Protein AF-A0A914JKF6-F1 (afdb_monomer_lite)

Foldseek 3Di:
DCDPVNVLVCLVPAQEDEQEEQAPVSLLCLQADPNHHYNYDYPDPFHNVVPDDPVRRVVCVVNSNVHDDPPDDPDPDDDDDDDDCPPPDPDDPPPCPPPCCDPCSVVVNDDDPDDDDDDDDD

Secondary structure (DSSP, 8-state):
---HHHHHHHHTT-SEEEEE--SHHHHHHHHH--SSEEEEE-SSSSTTTTTS-HHHHHHHHHHHHH---TT---------------TT----TTTT--S--GGGGGGGG-------------

Structure (mmCIF, N/CA/C/O backbone):
data_AF-A0A914JKF6-F1
#
_entry.id   AF-A0A914JKF6-F1
#
loop_
_atom_site.group_PDB
_atom_site.id
_atom_site.type_symbol
_atom_site.label_atom_id
_atom_site.label_alt_id
_atom_site.label_comp_id
_atom_site.label_asym_id
_atom_site.label_entity_id
_atom_site.label_seq_id
_atom_site.pdbx_PDB_ins_code
_atom_site.Cartn_x
_atom_site.Cartn_y
_atom_site.Cartn_z
_atom_site.occupancy
_atom_site.B_iso_or_equiv
_atom_site.auth_seq_id
_atom_site.auth_comp_id
_atom_site.auth_asym_id
_atom_site.auth_atom_id
_atom_site.pdbx_PDB_model_num
ATOM 1 N N . MET A 1 1 ? -5.529 22.457 0.720 1.00 45.56 1 MET A N 1
ATOM 2 C CA . MET A 1 1 ? -4.528 21.376 0.639 1.00 45.56 1 MET A CA 1
ATOM 3 C C . MET A 1 1 ? -4.931 20.355 1.676 1.00 45.56 1 MET A C 1
ATOM 5 O O . MET A 1 1 ? -4.761 20.637 2.855 1.00 45.56 1 MET A O 1
ATOM 9 N N . ASP A 1 2 ? -5.563 19.261 1.252 1.00 51.78 2 ASP A N 1
ATOM 10 C CA . ASP A 1 2 ? -5.972 18.191 2.165 1.00 51.78 2 ASP A CA 1
ATOM 11 C C . ASP A 1 2 ? -4.731 17.630 2.864 1.00 51.78 2 ASP A C 1
ATOM 13 O O . ASP A 1 2 ? -3.727 17.294 2.231 1.00 51.78 2 ASP A O 1
ATOM 17 N N . THR A 1 3 ? -4.765 17.642 4.190 1.00 80.56 3 THR A N 1
ATOM 18 C CA . THR A 1 3 ? -3.592 17.421 5.035 1.00 80.56 3 THR A CA 1
ATOM 19 C C . THR A 1 3 ? -3.399 15.935 5.344 1.00 80.56 3 THR A C 1
ATOM 21 O O . THR A 1 3 ? -4.311 15.122 5.201 1.00 80.56 3 THR A O 1
ATOM 24 N N . ILE A 1 4 ? -2.213 15.566 5.847 1.00 76.50 4 ILE A N 1
ATOM 25 C CA . ILE A 1 4 ? -1.949 14.220 6.399 1.00 76.50 4 ILE A CA 1
ATOM 26 C C . ILE A 1 4 ? -3.012 13.837 7.448 1.00 76.50 4 ILE A C 1
ATOM 28 O O . ILE A 1 4 ? -3.417 12.681 7.508 1.00 76.50 4 ILE A O 1
ATOM 32 N N . SER A 1 5 ? -3.520 14.813 8.208 1.00 79.06 5 SER A N 1
ATOM 33 C CA . SER A 1 5 ? -4.584 14.614 9.200 1.00 79.06 5 SER A CA 1
ATOM 34 C C . SER A 1 5 ? -5.892 14.119 8.568 1.00 79.06 5 SER A C 1
ATOM 36 O O . SER A 1 5 ? -6.519 13.186 9.073 1.00 79.06 5 SER A O 1
ATOM 38 N N . ASP A 1 6 ? -6.282 14.675 7.418 1.00 86.56 6 ASP A N 1
ATOM 39 C CA . ASP A 1 6 ? -7.497 14.262 6.708 1.00 86.56 6 ASP A CA 1
ATOM 40 C C . ASP A 1 6 ? -7.364 12.838 6.166 1.00 86.56 6 ASP A C 1
ATOM 42 O O . ASP A 1 6 ? -8.300 12.037 6.258 1.00 86.56 6 ASP A O 1
ATOM 46 N N . PHE A 1 7 ? -6.177 12.496 5.658 1.00 84.50 7 PHE A N 1
ATOM 47 C CA . PHE A 1 7 ? -5.855 11.131 5.256 1.00 84.50 7 PHE A CA 1
ATOM 48 C C . PHE A 1 7 ? -5.934 10.164 6.446 1.00 84.50 7 PHE A C 1
ATOM 50 O O . PHE A 1 7 ? -6.607 9.141 6.345 1.00 84.50 7 PHE A O 1
ATOM 57 N N . GLN A 1 8 ? -5.339 10.509 7.592 1.00 85.31 8 GLN A N 1
ATOM 58 C CA . GLN A 1 8 ? -5.397 9.693 8.811 1.00 85.31 8 GLN A CA 1
ATOM 59 C C . GLN A 1 8 ? -6.829 9.474 9.302 1.00 85.31 8 GLN A C 1
ATOM 61 O O . GLN A 1 8 ? -7.199 8.346 9.621 1.00 85.31 8 GLN A O 1
ATOM 66 N N . LYS A 1 9 ? -7.652 10.527 9.322 1.00 89.31 9 LYS A N 1
ATOM 67 C CA . LYS A 1 9 ? -9.057 10.454 9.748 1.00 89.31 9 LYS A CA 1
ATOM 68 C C . LYS A 1 9 ? -9.900 9.566 8.831 1.00 89.31 9 LYS A C 1
ATOM 70 O O . LYS A 1 9 ? -10.796 8.856 9.290 1.00 89.31 9 LYS A O 1
ATOM 75 N N . ARG A 1 10 ? -9.644 9.610 7.521 1.00 90.00 10 ARG A N 1
ATOM 76 C CA . ARG A 1 10 ? -10.305 8.721 6.553 1.00 90.00 10 ARG A CA 1
ATOM 77 C C . ARG A 1 10 ? -9.830 7.282 6.727 1.00 90.00 10 ARG A C 1
ATOM 79 O O . ARG A 1 10 ? -10.649 6.369 6.734 1.00 90.00 10 ARG A O 1
ATOM 86 N N . LEU A 1 11 ? -8.527 7.097 6.911 1.00 90.56 11 LEU A N 1
ATOM 87 C CA . LEU A 1 11 ? -7.901 5.792 7.073 1.00 90.56 11 LEU A CA 1
ATOM 88 C C . LEU A 1 11 ? -8.350 5.081 8.358 1.00 90.56 11 LEU A C 1
ATOM 90 O O . LEU A 1 11 ? -8.593 3.882 8.314 1.00 90.56 11 LEU A O 1
ATOM 94 N N . SER A 1 12 ? -8.533 5.799 9.473 1.00 89.19 12 SER A N 1
ATOM 95 C CA . SER A 1 12 ? -8.935 5.204 10.760 1.00 89.19 12 SER A CA 1
ATOM 96 C C . SER A 1 12 ? -10.292 4.498 10.722 1.00 89.19 12 SER A C 1
ATOM 98 O O . SER A 1 12 ? -10.551 3.635 11.550 1.00 89.19 12 SER A O 1
ATOM 100 N N . ASN A 1 13 ? -11.161 4.869 9.778 1.00 88.31 13 ASN A N 1
ATOM 101 C CA . ASN A 1 13 ? -12.494 4.286 9.613 1.00 88.31 13 ASN A CA 1
ATOM 102 C C . ASN A 1 13 ? -12.599 3.393 8.363 1.00 88.31 13 ASN A C 1
ATOM 104 O O . ASN A 1 13 ? -13.673 2.873 8.059 1.00 88.31 13 ASN A O 1
ATOM 108 N N . ALA A 1 14 ? -11.518 3.243 7.594 1.00 93.25 14 ALA A N 1
ATOM 109 C CA . ALA A 1 14 ? -11.545 2.518 6.334 1.00 93.25 14 ALA A CA 1
ATOM 110 C C . ALA A 1 14 ? -11.420 1.008 6.567 1.00 93.25 14 ALA A C 1
ATOM 112 O O . ALA A 1 14 ? -10.453 0.535 7.152 1.00 93.25 14 ALA A O 1
ATOM 113 N N . ARG A 1 15 ? -12.366 0.232 6.025 1.00 95.31 15 ARG A N 1
ATOM 114 C CA . ARG A 1 15 ? -12.259 -1.238 5.974 1.00 95.31 15 ARG A CA 1
ATOM 115 C C . ARG A 1 15 ? -11.368 -1.716 4.826 1.00 95.31 15 ARG A C 1
ATOM 117 O O . ARG A 1 15 ? -10.749 -2.773 4.909 1.00 95.31 15 ARG A O 1
ATOM 124 N N . ARG A 1 16 ? -11.335 -0.946 3.738 1.00 95.81 16 ARG A N 1
ATOM 125 C CA . ARG A 1 16 ? -10.625 -1.274 2.505 1.00 95.81 16 ARG A CA 1
ATOM 126 C C . ARG A 1 16 ? -10.071 -0.014 1.868 1.00 95.81 16 ARG A C 1
ATOM 128 O O . ARG A 1 16 ? -10.746 1.014 1.849 1.00 95.81 16 ARG A O 1
ATOM 135 N N . ILE A 1 17 ? -8.884 -0.133 1.294 1.00 95.06 17 ILE A N 1
ATOM 136 C CA . ILE A 1 17 ? -8.247 0.915 0.506 1.00 95.06 17 ILE A CA 1
ATOM 137 C C . ILE A 1 17 ? -7.807 0.370 -0.846 1.00 95.06 17 ILE A C 1
ATOM 139 O O . ILE A 1 17 ? -7.445 -0.799 -0.981 1.00 95.06 17 ILE A O 1
ATOM 143 N N . VAL A 1 18 ? -7.818 1.247 -1.844 1.00 96.50 18 VAL A N 1
ATOM 144 C CA . VAL A 1 18 ? -7.176 0.989 -3.130 1.00 96.50 18 VAL A CA 1
ATOM 145 C C . VAL A 1 18 ? -5.871 1.767 -3.149 1.00 96.50 18 VAL A C 1
ATOM 147 O O . VAL A 1 18 ? -5.874 2.996 -3.094 1.00 96.50 18 VAL A O 1
ATOM 150 N N . LEU A 1 19 ? -4.757 1.047 -3.206 1.00 95.00 19 LEU A N 1
ATOM 151 C CA . LEU A 1 19 ? -3.429 1.622 -3.343 1.00 95.00 19 LEU A CA 1
ATOM 152 C C . LEU A 1 19 ? -3.041 1.598 -4.821 1.00 95.00 19 LEU A C 1
ATOM 154 O O . LEU A 1 19 ? -3.095 0.549 -5.458 1.00 95.00 19 LEU A O 1
ATOM 158 N N . ILE A 1 20 ? -2.658 2.744 -5.379 1.00 95.75 20 ILE A N 1
ATOM 159 C CA . ILE A 1 20 ? -2.294 2.874 -6.795 1.00 95.75 20 ILE A CA 1
ATOM 160 C C . ILE A 1 20 ? -0.835 3.314 -6.891 1.00 95.75 20 ILE A C 1
ATOM 162 O O . ILE A 1 20 ? -0.441 4.314 -6.295 1.00 95.75 20 ILE A O 1
ATOM 166 N N . GLY A 1 21 ? -0.045 2.590 -7.685 1.00 94.06 21 GLY A N 1
ATOM 167 C CA . GLY A 1 21 ? 1.352 2.928 -7.967 1.00 94.06 21 GLY A CA 1
ATOM 168 C C . GLY A 1 21 ? 2.360 2.008 -7.279 1.00 94.06 21 GLY A C 1
ATOM 169 O O . GLY A 1 21 ? 2.015 1.226 -6.405 1.00 94.06 21 GLY A O 1
ATOM 170 N N . ASN A 1 22 ? 3.622 2.081 -7.709 1.00 94.06 22 ASN A N 1
ATOM 171 C CA . ASN A 1 22 ? 4.693 1.150 -7.310 1.00 94.06 22 ASN A CA 1
ATOM 172 C C . ASN A 1 22 ? 5.956 1.859 -6.786 1.00 94.06 22 ASN A C 1
ATOM 174 O O . ASN A 1 22 ? 7.041 1.282 -6.769 1.00 94.06 22 ASN A O 1
ATOM 178 N N . GLY A 1 23 ? 5.838 3.142 -6.438 1.00 90.62 23 GLY A N 1
ATOM 179 C CA . GLY A 1 23 ? 6.951 3.932 -5.906 1.00 90.62 23 GLY A CA 1
ATOM 180 C C . GLY A 1 23 ? 7.243 3.605 -4.440 1.00 90.62 23 GLY A C 1
ATOM 181 O O . GLY A 1 23 ? 6.479 2.881 -3.801 1.00 90.62 23 GLY A O 1
ATOM 182 N N . GLY A 1 24 ? 8.320 4.169 -3.885 1.00 88.25 24 GLY A N 1
ATOM 183 C CA . GLY A 1 24 ? 8.720 3.927 -2.489 1.00 88.25 24 GLY A CA 1
ATOM 184 C C . GLY A 1 24 ? 7.580 4.132 -1.483 1.00 88.25 24 GLY A C 1
AT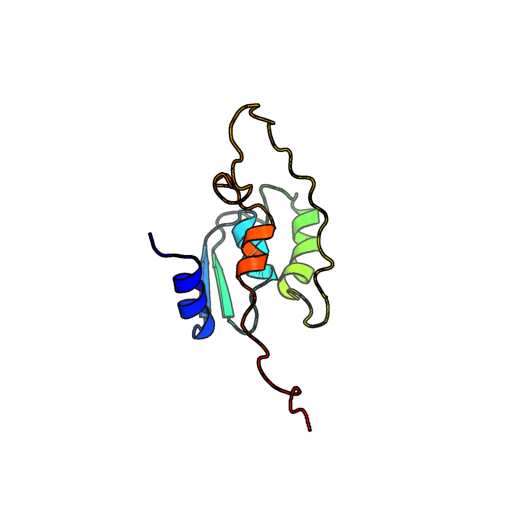OM 185 O O . GLY A 1 24 ? 7.299 3.241 -0.692 1.00 88.25 24 GLY A O 1
ATOM 186 N N . ILE A 1 25 ? 6.822 5.227 -1.618 1.00 87.62 25 ILE A N 1
ATOM 187 C CA . ILE A 1 25 ? 5.683 5.544 -0.736 1.00 87.62 25 ILE A CA 1
ATOM 188 C C . ILE A 1 25 ? 4.604 4.450 -0.769 1.00 87.62 25 ILE A C 1
ATOM 190 O O . ILE A 1 25 ? 4.063 4.095 0.272 1.00 87.62 25 ILE A O 1
ATOM 194 N N . ALA A 1 26 ? 4.290 3.892 -1.944 1.00 91.62 26 ALA A N 1
ATOM 195 C CA . ALA A 1 26 ? 3.285 2.835 -2.055 1.00 91.62 26 ALA A CA 1
ATOM 196 C C . ALA A 1 26 ? 3.762 1.539 -1.386 1.00 91.62 26 ALA A C 1
ATOM 198 O O . ALA A 1 26 ? 3.018 0.934 -0.622 1.00 91.62 26 ALA A O 1
ATOM 199 N N . ASN A 1 27 ? 5.019 1.151 -1.620 1.00 91.56 27 ASN A N 1
ATOM 200 C CA . ASN A 1 27 ? 5.602 -0.031 -0.983 1.00 91.56 27 ASN A CA 1
ATOM 201 C C . ASN A 1 27 ? 5.636 0.122 0.548 1.00 91.56 27 ASN A C 1
ATOM 203 O O . ASN A 1 27 ? 5.278 -0.806 1.268 1.00 91.56 27 ASN A O 1
ATOM 207 N N . GLU A 1 28 ? 6.004 1.303 1.048 1.00 89.31 28 GLU A N 1
ATOM 208 C CA . GLU A 1 28 ? 5.989 1.594 2.482 1.00 89.31 28 GLU A CA 1
ATOM 209 C C . GLU A 1 28 ? 4.564 1.585 3.056 1.00 89.31 28 GLU A C 1
ATOM 211 O O . GLU A 1 28 ? 4.337 0.948 4.078 1.00 89.31 28 GLU A O 1
ATOM 216 N N . LEU A 1 29 ? 3.575 2.205 2.397 1.00 91.25 29 LEU A N 1
ATOM 217 C CA . LEU A 1 29 ? 2.171 2.134 2.831 1.00 91.25 29 LEU A CA 1
ATOM 218 C C . LEU A 1 29 ? 1.668 0.688 2.894 1.00 91.25 29 LEU A C 1
ATOM 220 O O . LEU A 1 29 ? 1.042 0.306 3.877 1.00 91.25 29 LEU A O 1
ATOM 224 N N . ALA A 1 30 ? 1.956 -0.122 1.876 1.00 91.81 30 ALA A N 1
ATOM 225 C CA . ALA A 1 30 ? 1.552 -1.524 1.849 1.00 91.81 30 ALA A CA 1
ATOM 226 C C . ALA A 1 30 ? 2.163 -2.336 3.006 1.00 91.81 30 ALA A C 1
ATOM 228 O O . ALA A 1 30 ? 1.503 -3.221 3.539 1.00 91.81 30 ALA A O 1
ATOM 229 N N . TYR A 1 31 ? 3.395 -2.014 3.413 1.00 90.75 31 TYR A N 1
ATOM 230 C CA . TYR A 1 31 ? 4.066 -2.653 4.547 1.00 90.75 31 TYR A CA 1
ATOM 231 C C . TYR A 1 31 ? 3.547 -2.173 5.916 1.00 90.75 31 TYR A C 1
ATOM 233 O O . TYR A 1 31 ? 3.539 -2.923 6.895 1.00 90.75 31 TYR A O 1
ATOM 241 N N . GLU A 1 32 ? 3.150 -0.907 6.014 1.00 87.50 32 GLU A N 1
ATOM 242 C CA . GLU A 1 32 ? 2.852 -0.247 7.289 1.00 87.50 32 GLU A CA 1
ATOM 243 C C . GLU A 1 32 ? 1.385 -0.317 7.694 1.00 87.50 32 GLU A C 1
ATOM 245 O O . GLU A 1 32 ? 1.066 -0.353 8.884 1.00 87.50 32 GLU A O 1
ATOM 250 N N . LEU A 1 33 ? 0.483 -0.314 6.716 1.00 88.62 33 LEU A N 1
ATOM 251 C CA . LEU A 1 33 ? -0.945 -0.309 6.975 1.00 88.62 33 LEU A CA 1
ATOM 252 C C . LEU A 1 33 ? -1.411 -1.668 7.496 1.00 88.62 33 LEU A C 1
ATOM 254 O O . LEU A 1 33 ? -1.116 -2.718 6.933 1.00 88.62 33 LEU A O 1
ATOM 258 N N . LYS A 1 34 ? -2.180 -1.627 8.585 1.00 84.19 34 LYS A N 1
ATOM 259 C CA . LYS A 1 34 ? -2.744 -2.798 9.260 1.00 84.19 34 LYS A CA 1
ATOM 260 C C . LYS A 1 34 ? -4.239 -2.643 9.427 1.00 84.19 34 LYS A C 1
ATOM 262 O O . LYS A 1 34 ? -4.756 -1.530 9.385 1.00 84.19 34 LYS A O 1
ATOM 267 N N . ASN A 1 35 ? -4.913 -3.763 9.685 1.00 86.56 35 ASN A N 1
ATOM 268 C CA . ASN A 1 35 ? -6.346 -3.806 9.989 1.00 86.56 35 ASN A CA 1
ATOM 269 C C . ASN A 1 35 ? -7.222 -3.179 8.887 1.00 86.56 35 ASN A C 1
ATOM 271 O O . ASN A 1 35 ? -8.345 -2.755 9.142 1.00 86.56 35 ASN A O 1
ATOM 275 N N . VAL A 1 36 ? -6.705 -3.139 7.657 1.00 90.62 36 VAL A N 1
ATOM 276 C CA . VAL A 1 36 ? -7.381 -2.619 6.474 1.00 90.62 36 VAL A CA 1
ATOM 277 C C . VAL A 1 36 ? -7.032 -3.506 5.286 1.00 90.62 36 VAL A C 1
ATOM 279 O O . VAL A 1 36 ? -5.882 -3.900 5.102 1.00 90.62 36 VAL A O 1
ATOM 282 N N . GLU A 1 37 ? -8.030 -3.853 4.481 1.00 93.38 37 GLU A N 1
ATOM 283 C CA . GLU A 1 37 ? -7.816 -4.627 3.261 1.00 93.38 37 GLU A CA 1
ATOM 284 C C . GLU A 1 37 ? -7.192 -3.731 2.184 1.00 93.38 37 GLU A C 1
ATOM 286 O O . GLU A 1 37 ? -7.768 -2.705 1.813 1.00 93.38 37 GLU A O 1
ATOM 291 N N . ILE A 1 38 ? -6.027 -4.118 1.666 1.00 93.62 38 ILE A N 1
ATOM 292 C CA . ILE A 1 38 ? -5.317 -3.356 0.636 1.00 93.62 38 ILE A CA 1
ATOM 293 C C . ILE A 1 38 ? -5.519 -4.028 -0.720 1.00 93.62 38 ILE A C 1
ATOM 295 O O . ILE A 1 38 ? -5.01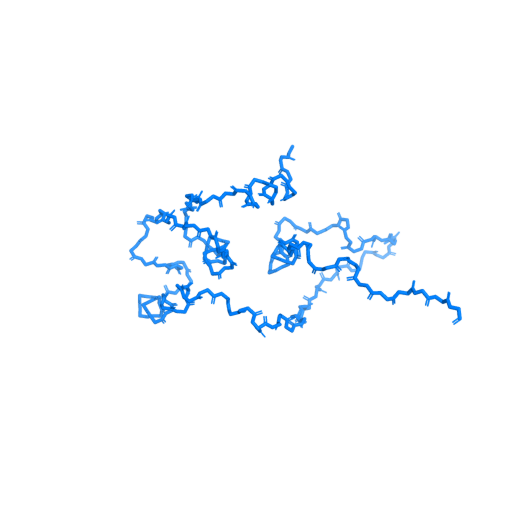3 -5.121 -0.963 1.00 93.62 38 ILE A O 1
ATOM 299 N N . ILE A 1 39 ? -6.216 -3.346 -1.629 1.00 95.19 39 ILE A N 1
ATOM 300 C CA . ILE A 1 39 ? -6.248 -3.704 -3.049 1.00 95.19 39 ILE A CA 1
ATOM 301 C C . ILE A 1 39 ? -5.172 -2.884 -3.751 1.00 95.19 39 ILE A C 1
ATOM 303 O O . ILE A 1 39 ? -5.321 -1.674 -3.921 1.00 95.19 39 ILE A O 1
ATOM 307 N N . TRP A 1 40 ? -4.078 -3.530 -4.148 1.00 94.56 40 TRP A N 1
ATOM 308 C CA . TRP A 1 40 ? -2.936 -2.835 -4.734 1.00 94.56 40 TRP A CA 1
ATOM 309 C C . TRP A 1 40 ? -2.899 -2.969 -6.258 1.00 94.56 40 TRP A C 1
ATOM 311 O O . TRP A 1 40 ? -2.670 -4.048 -6.801 1.00 94.56 40 TRP A O 1
ATOM 321 N N . ALA A 1 41 ? -3.104 -1.853 -6.956 1.00 95.75 41 ALA A N 1
ATOM 322 C CA . ALA A 1 41 ? -3.024 -1.762 -8.406 1.00 95.75 41 ALA A CA 1
ATOM 323 C C . ALA A 1 41 ? -1.622 -1.307 -8.856 1.00 95.75 41 ALA A C 1
ATOM 325 O O . ALA A 1 41 ? -1.215 -0.159 -8.639 1.00 95.75 41 ALA A O 1
ATOM 326 N N . ILE A 1 42 ? -0.895 -2.208 -9.525 1.00 93.81 42 ILE A N 1
ATOM 327 C CA . ILE A 1 42 ? 0.467 -1.986 -10.026 1.00 93.81 42 ILE A CA 1
ATOM 328 C C . ILE A 1 42 ? 0.511 -2.248 -11.538 1.00 93.81 42 ILE A C 1
ATOM 330 O O . ILE A 1 42 ? 0.093 -3.301 -12.003 1.00 93.81 42 ILE A O 1
ATOM 334 N N . ARG A 1 43 ? 1.063 -1.300 -12.311 1.00 94.12 43 ARG A N 1
ATOM 335 C CA . ARG A 1 43 ? 1.307 -1.465 -13.762 1.00 94.12 43 ARG A CA 1
ATOM 336 C C . ARG A 1 43 ? 2.534 -2.336 -14.077 1.00 94.12 43 ARG A C 1
ATOM 338 O O . ARG A 1 43 ? 2.616 -2.926 -15.148 1.00 94.12 43 ARG A O 1
ATOM 345 N N . HIS A 1 44 ? 3.523 -2.338 -13.188 1.00 93.06 44 HIS A N 1
ATOM 346 C CA . HIS A 1 44 ? 4.799 -3.034 -13.375 1.00 93.06 44 HIS A CA 1
ATOM 347 C C . HIS A 1 44 ? 4.666 -4.543 -13.123 1.00 93.06 44 HIS A C 1
ATOM 349 O O . HIS A 1 44 ? 3.741 -4.985 -12.453 1.00 93.06 44 HIS A O 1
ATOM 355 N N . GLN A 1 45 ? 5.625 -5.327 -13.623 1.00 90.81 45 GLN A N 1
ATOM 356 C CA . GLN A 1 45 ? 5.635 -6.786 -13.441 1.00 90.81 45 GLN A CA 1
ATOM 357 C C . GLN A 1 45 ? 5.964 -7.224 -12.006 1.00 90.81 45 GLN A C 1
ATOM 359 O O . GLN A 1 45 ? 5.590 -8.321 -11.602 1.00 90.81 45 GLN A O 1
ATOM 364 N N . THR A 1 46 ? 6.681 -6.394 -11.246 1.00 92.62 46 THR A N 1
ATOM 365 C CA . THR A 1 46 ? 7.114 -6.688 -9.874 1.00 92.62 46 THR A CA 1
ATOM 366 C C . THR A 1 46 ? 6.869 -5.499 -8.952 1.00 92.62 46 THR A C 1
ATOM 368 O O . THR A 1 46 ? 6.775 -4.351 -9.400 1.00 92.62 46 THR A O 1
ATOM 371 N N . ILE A 1 47 ? 6.782 -5.764 -7.647 1.00 92.38 47 ILE A N 1
ATOM 372 C CA . ILE A 1 47 ? 6.800 -4.711 -6.625 1.00 92.38 47 ILE A CA 1
ATOM 373 C C . ILE A 1 47 ? 8.160 -4.007 -6.610 1.00 92.38 47 ILE A C 1
ATOM 375 O O . ILE A 1 47 ? 9.173 -4.613 -6.963 1.00 92.38 47 ILE A O 1
ATOM 379 N N . ALA A 1 48 ? 8.177 -2.733 -6.218 1.00 90.31 48 ALA A N 1
ATOM 380 C CA . ALA A 1 48 ? 9.386 -1.913 -6.120 1.00 90.31 48 ALA A CA 1
ATOM 381 C C . ALA A 1 48 ? 10.300 -1.993 -7.365 1.00 90.31 48 ALA A C 1
ATOM 383 O O . ALA A 1 48 ? 11.518 -1.919 -7.242 1.00 90.31 48 ALA A O 1
ATOM 384 N N . ALA A 1 49 ? 9.724 -2.121 -8.567 1.00 91.31 49 ALA A N 1
ATOM 385 C CA . ALA A 1 49 ? 10.465 -2.410 -9.804 1.00 91.31 49 ALA A CA 1
ATOM 386 C C . ALA A 1 49 ? 11.508 -1.342 -10.186 1.00 91.31 49 ALA A C 1
ATOM 388 O O . ALA A 1 49 ? 12.406 -1.607 -10.976 1.00 91.31 49 ALA A O 1
ATOM 389 N N . SER A 1 50 ? 11.389 -0.128 -9.643 1.00 88.94 50 SER A N 1
ATOM 390 C CA . SER A 1 50 ? 12.373 0.946 -9.824 1.00 88.94 50 SER A CA 1
ATOM 391 C C . SER A 1 50 ? 13.605 0.812 -8.920 1.00 88.94 50 SER A C 1
ATOM 393 O O . SER A 1 50 ? 14.571 1.539 -9.119 1.00 88.94 50 SER A O 1
ATOM 395 N N . TYR A 1 51 ? 13.564 -0.073 -7.921 1.00 88.56 51 TYR A N 1
ATOM 396 C CA . TYR A 1 51 ? 14.587 -0.207 -6.877 1.00 88.56 51 TYR 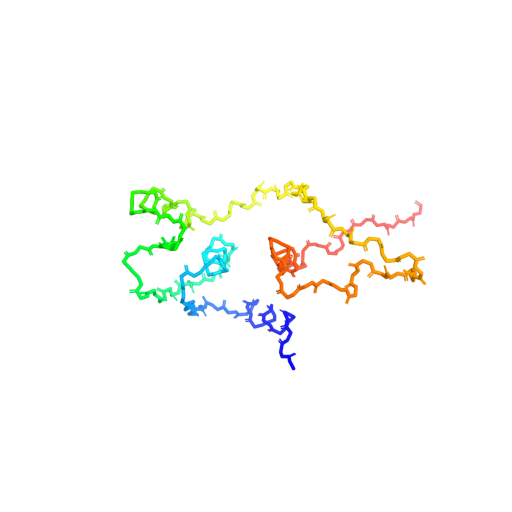A CA 1
ATOM 397 C C . TYR A 1 51 ? 15.115 -1.637 -6.737 1.00 88.56 51 TYR A C 1
ATOM 399 O O . TYR A 1 51 ? 16.247 -1.827 -6.305 1.00 88.56 51 TYR A O 1
ATOM 407 N N . LEU A 1 52 ? 14.294 -2.634 -7.073 1.00 91.56 52 LEU A N 1
ATOM 408 C CA . LEU A 1 52 ? 14.609 -4.050 -6.950 1.00 91.56 52 LEU A CA 1
ATOM 409 C C . LEU A 1 52 ? 14.549 -4.725 -8.315 1.00 91.56 52 LEU A C 1
ATOM 411 O O . LEU A 1 52 ? 13.639 -4.477 -9.110 1.00 91.56 52 LEU A O 1
ATOM 415 N N . ASP A 1 53 ? 15.481 -5.645 -8.548 1.00 94.50 53 ASP A N 1
ATOM 416 C CA . ASP A 1 53 ? 15.338 -6.601 -9.636 1.00 94.50 53 ASP A CA 1
ATOM 417 C C . ASP A 1 53 ? 14.216 -7.617 -9.339 1.00 94.50 53 ASP A C 1
ATOM 419 O O . ASP A 1 53 ? 13.619 -7.661 -8.256 1.00 94.50 53 ASP A O 1
ATOM 423 N N . LYS A 1 54 ? 13.919 -8.471 -10.320 1.00 93.69 54 LYS A N 1
ATOM 424 C CA . LYS A 1 54 ? 12.847 -9.465 -10.209 1.00 93.69 54 LYS A CA 1
ATOM 425 C C . LYS A 1 54 ? 13.065 -10.469 -9.071 1.00 93.69 54 LYS A C 1
ATOM 427 O O . LYS A 1 54 ? 12.094 -10.871 -8.425 1.00 93.69 54 LYS A O 1
ATOM 432 N N . GLN A 1 55 ? 14.304 -10.896 -8.837 1.00 94.25 55 GLN A N 1
ATOM 433 C CA . GLN A 1 55 ? 14.607 -11.902 -7.819 1.00 94.25 55 GLN A CA 1
ATOM 434 C C . GLN A 1 55 ? 14.482 -11.300 -6.421 1.00 94.25 55 GLN A C 1
ATOM 436 O O . GLN A 1 55 ? 13.792 -11.859 -5.568 1.00 94.25 55 GLN A O 1
ATOM 441 N N . ALA A 1 56 ? 15.052 -10.115 -6.216 1.00 94.12 56 ALA A N 1
ATOM 442 C CA . ALA A 1 56 ? 14.940 -9.362 -4.979 1.00 94.12 56 ALA A CA 1
ATOM 443 C C . ALA A 1 56 ? 13.479 -9.017 -4.658 1.00 94.12 56 ALA A C 1
ATOM 445 O O . ALA A 1 56 ? 13.041 -9.209 -3.525 1.00 94.12 56 ALA A O 1
ATOM 446 N N . ALA A 1 57 ? 12.689 -8.593 -5.652 1.00 93.50 57 ALA A N 1
ATOM 447 C CA . ALA A 1 57 ? 11.265 -8.316 -5.464 1.00 93.50 57 ALA A CA 1
ATOM 448 C C . ALA A 1 57 ? 10.477 -9.565 -5.031 1.00 93.50 57 ALA A C 1
ATOM 450 O O . ALA A 1 57 ? 9.630 -9.487 -4.142 1.00 93.50 57 ALA A O 1
ATOM 451 N N . THR A 1 58 ? 10.786 -10.724 -5.619 1.00 93.19 58 THR A N 1
ATOM 452 C CA . THR A 1 58 ? 10.150 -12.003 -5.260 1.00 93.19 58 THR A CA 1
ATOM 453 C C . THR A 1 58 ? 10.488 -12.406 -3.826 1.00 93.19 58 THR A C 1
ATOM 455 O O . THR A 1 58 ? 9.608 -12.827 -3.080 1.00 93.19 58 THR A O 1
ATOM 458 N N . LEU A 1 59 ? 11.746 -12.224 -3.414 1.00 93.56 59 LEU A N 1
ATOM 459 C CA . LEU A 1 59 ? 12.188 -12.488 -2.045 1.00 93.56 59 LEU A CA 1
ATOM 460 C C . LEU A 1 59 ? 11.559 -11.516 -1.032 1.00 93.56 59 LEU A C 1
ATOM 462 O O . LEU A 1 59 ? 11.310 -11.884 0.115 1.00 93.56 59 LEU A O 1
ATOM 466 N N . PHE A 1 60 ? 11.313 -10.272 -1.442 1.00 90.56 60 PHE A N 1
ATOM 467 C CA . PHE A 1 60 ? 10.792 -9.223 -0.571 1.00 90.56 60 PHE A CA 1
ATOM 468 C C . PHE A 1 60 ? 9.274 -9.303 -0.363 1.00 90.56 60 PHE A C 1
ATOM 470 O O . PHE A 1 60 ? 8.786 -8.970 0.718 1.00 90.56 60 PHE A O 1
ATOM 477 N N . LEU A 1 61 ? 8.524 -9.784 -1.359 1.00 90.81 61 LEU A N 1
ATOM 478 C CA . LEU A 1 61 ? 7.060 -9.823 -1.335 1.00 90.81 61 LEU A CA 1
ATOM 479 C C . LEU A 1 61 ? 6.465 -10.497 -0.078 1.00 90.81 61 LEU A C 1
ATOM 481 O O . LEU A 1 61 ? 5.575 -9.891 0.522 1.00 90.81 61 LEU A O 1
ATOM 485 N N . PRO A 1 62 ? 6.955 -11.661 0.401 1.00 91.00 62 PRO A N 1
ATOM 486 C CA . PRO A 1 62 ? 6.440 -12.270 1.628 1.00 91.00 62 PRO A CA 1
ATOM 487 C C . PRO A 1 62 ? 6.622 -11.384 2.864 1.00 91.00 62 PRO A C 1
ATOM 489 O O . PRO A 1 62 ? 5.738 -11.324 3.715 1.00 91.00 62 PRO A O 1
ATOM 492 N N . ARG A 1 63 ? 7.743 -10.655 2.964 1.00 87.88 63 ARG A N 1
ATOM 493 C CA . ARG A 1 63 ? 7.974 -9.717 4.075 1.00 87.88 63 ARG A CA 1
ATOM 494 C C . ARG A 1 63 ? 7.044 -8.518 4.004 1.00 87.88 63 ARG A C 1
ATOM 496 O O . ARG A 1 63 ? 6.580 -8.040 5.031 1.00 87.88 63 ARG A O 1
ATOM 503 N N . LEU A 1 64 ? 6.757 -8.053 2.793 1.00 88.06 64 LEU A N 1
ATOM 504 C CA . LEU A 1 64 ? 5.819 -6.963 2.589 1.00 88.06 64 LEU A CA 1
ATOM 505 C C . LEU A 1 64 ? 4.389 -7.369 2.982 1.00 88.06 64 LEU A C 1
ATOM 507 O O . LEU A 1 64 ? 3.703 -6.599 3.641 1.00 88.06 64 LEU A O 1
ATOM 511 N N . GLN A 1 65 ? 3.979 -8.599 2.661 1.00 86.44 65 GLN A N 1
ATOM 512 C CA . GLN A 1 65 ? 2.676 -9.158 3.046 1.00 86.44 65 GLN A CA 1
ATOM 513 C C . GLN A 1 65 ? 2.536 -9.416 4.551 1.00 86.44 65 GLN A C 1
ATOM 515 O O . GLN A 1 65 ? 1.443 -9.275 5.090 1.00 86.44 65 GLN A O 1
ATOM 520 N N . GLN A 1 66 ? 3.624 -9.786 5.234 1.00 87.06 66 GLN A N 1
ATOM 521 C CA . GLN A 1 66 ? 3.640 -9.884 6.700 1.00 87.06 66 GLN A CA 1
ATOM 522 C C . GLN A 1 66 ? 3.374 -8.526 7.362 1.00 87.06 66 GLN A C 1
ATOM 524 O O . GLN A 1 66 ? 2.857 -8.475 8.480 1.00 87.06 66 GLN A O 1
ATOM 529 N N . GLY A 1 67 ? 3.719 -7.440 6.665 1.00 82.44 67 GLY A N 1
ATOM 530 C CA . GLY A 1 67 ? 3.659 -6.087 7.185 1.00 82.44 67 GLY A CA 1
ATOM 531 C C . GLY A 1 67 ? 4.572 -5.897 8.397 1.00 82.44 67 GLY A C 1
ATOM 532 O O . GLY A 1 67 ? 5.341 -6.776 8.799 1.00 82.44 67 GLY A O 1
ATOM 533 N N . ARG A 1 68 ? 4.499 -4.723 9.021 1.00 79.44 68 ARG A N 1
ATOM 534 C CA . ARG A 1 68 ? 5.215 -4.486 10.281 1.00 79.44 68 ARG A CA 1
ATOM 535 C C . ARG A 1 68 ? 4.686 -5.427 11.375 1.00 79.44 68 ARG A C 1
ATOM 537 O O . ARG A 1 68 ? 3.487 -5.489 11.614 1.00 79.44 68 ARG A O 1
ATOM 544 N N . LEU A 1 69 ? 5.551 -6.056 12.166 1.00 76.56 69 LEU A N 1
ATOM 545 C CA . LEU A 1 69 ? 5.127 -6.756 13.390 1.00 76.56 69 LEU A CA 1
ATOM 546 C C . LEU A 1 69 ? 4.764 -5.739 14.488 1.00 76.56 69 LEU A C 1
ATOM 548 O O . LEU A 1 69 ? 5.415 -4.706 14.617 1.00 76.56 69 LEU A O 1
ATOM 552 N N . SER A 1 70 ? 3.708 -5.987 15.271 1.00 66.69 70 SER A N 1
ATOM 553 C CA . SER A 1 70 ? 3.232 -5.064 16.330 1.00 66.69 70 SER A CA 1
ATOM 554 C C . SER A 1 70 ? 4.289 -4.737 17.388 1.00 66.69 70 SER A C 1
ATOM 556 O O . SER A 1 70 ? 4.246 -3.667 17.979 1.00 66.69 70 SER A O 1
ATOM 558 N N . ASN A 1 71 ? 5.254 -5.635 17.586 1.00 65.12 71 ASN A N 1
ATOM 559 C CA . ASN A 1 71 ? 6.236 -5.555 18.667 1.00 65.12 71 ASN A CA 1
ATOM 560 C C . ASN A 1 71 ? 7.582 -4.978 18.194 1.00 65.12 71 ASN A C 1
ATOM 562 O O . ASN A 1 71 ? 8.519 -4.856 18.980 1.00 65.12 71 ASN A O 1
ATOM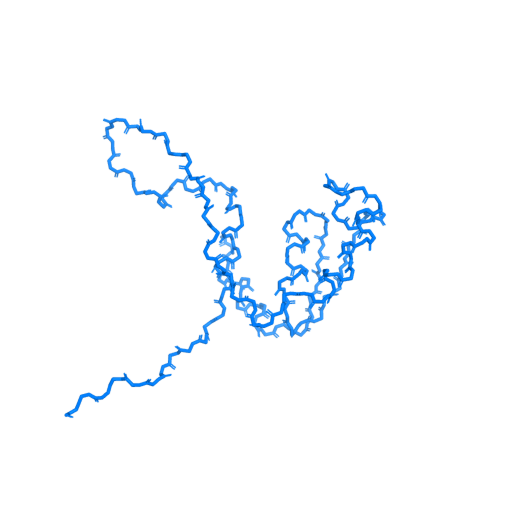 566 N N . THR A 1 72 ? 7.707 -4.637 16.907 1.00 62.25 72 THR A N 1
ATOM 567 C CA . THR A 1 72 ? 8.903 -3.983 16.377 1.00 62.25 72 THR A CA 1
ATOM 568 C C . THR A 1 72 ? 8.804 -2.491 16.661 1.00 62.25 72 THR A C 1
ATOM 570 O O . THR A 1 72 ? 8.244 -1.731 15.870 1.00 62.25 72 THR A O 1
ATOM 573 N N . ILE A 1 73 ? 9.350 -2.073 17.804 1.00 57.41 73 ILE A N 1
ATOM 574 C CA . ILE A 1 73 ? 9.588 -0.658 18.089 1.00 57.41 73 ILE A CA 1
ATOM 575 C C . ILE A 1 73 ? 10.484 -0.133 16.966 1.00 57.41 73 ILE A C 1
ATOM 577 O O . ILE A 1 73 ? 11.551 -0.694 16.707 1.00 57.41 73 ILE A O 1
ATOM 581 N N . LYS A 1 74 ? 10.052 0.925 16.269 1.00 58.47 74 LYS A N 1
ATOM 582 C CA . LYS A 1 74 ? 10.969 1.707 15.441 1.00 58.47 74 LYS A CA 1
ATOM 583 C C . LYS A 1 74 ? 12.010 2.283 16.394 1.00 58.47 74 LYS A C 1
ATOM 585 O O . LYS A 1 74 ? 11.737 3.281 17.050 1.00 58.47 74 LYS A O 1
ATOM 590 N N . SER A 1 75 ? 13.173 1.646 16.502 1.00 52.28 75 SER A N 1
ATOM 591 C CA . SER A 1 75 ? 14.348 2.323 17.040 1.00 52.28 75 SER A CA 1
ATOM 592 C C . SER A 1 75 ? 14.495 3.626 16.263 1.00 52.28 75 SER A C 1
ATOM 594 O O . SER A 1 75 ? 14.404 3.586 15.030 1.00 52.28 75 SER A O 1
ATOM 596 N N . ASP A 1 76 ? 14.662 4.750 16.957 1.00 53.50 76 ASP A N 1
ATOM 597 C CA . ASP A 1 76 ? 14.867 6.045 16.318 1.00 53.50 76 ASP A CA 1
ATOM 598 C C . ASP A 1 76 ? 15.940 5.902 15.239 1.00 53.50 76 ASP A C 1
ATOM 600 O O . ASP A 1 76 ? 17.108 5.618 15.514 1.00 53.50 76 ASP A O 1
ATOM 604 N N . ILE A 1 77 ? 15.519 6.013 13.979 1.00 57.53 77 ILE A N 1
ATOM 605 C CA . ILE A 1 77 ? 16.439 5.945 12.853 1.00 57.53 77 ILE A CA 1
ATOM 606 C C . ILE A 1 77 ? 17.232 7.243 12.923 1.00 57.53 77 ILE A C 1
ATOM 608 O O . ILE A 1 77 ? 16.689 8.321 12.667 1.00 57.53 77 ILE A O 1
ATOM 612 N N . LYS A 1 78 ? 18.508 7.150 13.302 1.00 56.03 78 LYS A N 1
ATOM 613 C CA . LYS A 1 78 ? 19.420 8.288 13.241 1.00 56.03 78 LYS A CA 1
ATOM 614 C C . LYS A 1 78 ? 19.632 8.630 11.767 1.00 56.03 78 LYS A C 1
ATOM 616 O O . LYS A 1 78 ? 20.286 7.887 11.043 1.00 56.03 78 LYS A O 1
ATOM 621 N N . VAL A 1 79 ? 19.022 9.725 11.325 1.00 58.25 79 VAL A N 1
ATOM 622 C CA . VAL A 1 79 ? 19.202 10.283 9.982 1.00 58.25 79 VAL A CA 1
ATOM 623 C C . VAL A 1 79 ? 20.031 11.548 10.118 1.00 58.25 79 VAL A C 1
ATOM 625 O O . VAL A 1 79 ? 19.632 12.475 10.827 1.00 58.25 79 VAL A O 1
ATOM 628 N N . ASP A 1 80 ? 21.162 11.596 9.424 1.00 59.22 80 ASP A N 1
ATOM 629 C CA . ASP A 1 80 ? 21.967 12.808 9.344 1.00 59.22 80 ASP A CA 1
ATOM 630 C C . ASP A 1 80 ? 21.238 13.832 8.462 1.00 59.22 80 ASP A C 1
ATOM 632 O O . ASP A 1 80 ? 20.917 13.575 7.299 1.00 59.22 80 ASP A O 1
ATOM 636 N N . LYS A 1 81 ? 20.920 14.997 9.035 1.00 62.12 81 LYS A N 1
ATOM 637 C CA . LYS A 1 81 ? 20.358 16.134 8.299 1.00 62.12 81 LYS A CA 1
ATOM 638 C C . LYS A 1 81 ? 21.478 17.103 7.964 1.00 62.12 81 LYS A C 1
ATOM 640 O O . LYS A 1 81 ? 22.097 17.664 8.865 1.00 62.12 81 LYS A O 1
ATOM 645 N N . TYR A 1 82 ? 21.688 17.344 6.676 1.00 61.28 82 TYR A N 1
ATOM 646 C CA . TYR A 1 82 ? 22.552 18.425 6.224 1.00 61.28 82 TYR A CA 1
ATOM 647 C C . TYR A 1 82 ? 21.765 19.735 6.269 1.00 61.28 82 TYR A C 1
ATOM 649 O O . TYR A 1 82 ? 20.808 19.919 5.517 1.00 61.28 82 TYR A O 1
ATOM 657 N N . THR A 1 83 ? 22.153 20.631 7.173 1.00 59.62 83 THR A N 1
ATOM 658 C CA . THR A 1 83 ? 21.656 22.010 7.207 1.00 59.62 83 THR A CA 1
ATOM 659 C C . THR A 1 83 ? 22.722 22.899 6.581 1.00 59.62 83 THR A C 1
ATOM 661 O O . THR A 1 83 ? 23.891 22.802 6.945 1.00 59.62 83 THR A O 1
ATOM 664 N N . ILE A 1 84 ? 22.335 23.755 5.635 1.00 66.38 84 ILE A N 1
ATOM 665 C CA . ILE A 1 84 ? 23.213 24.825 5.155 1.00 66.38 84 ILE A CA 1
ATOM 666 C C . ILE A 1 84 ? 23.163 25.928 6.212 1.00 66.38 84 ILE A C 1
ATOM 668 O O . ILE A 1 84 ? 22.096 26.492 6.463 1.00 66.38 84 ILE A O 1
ATOM 672 N N . GLU A 1 85 ? 24.292 26.216 6.854 1.00 60.38 85 GLU A N 1
ATOM 673 C CA . GLU A 1 85 ? 24.414 27.357 7.760 1.00 60.38 85 GLU A CA 1
ATOM 674 C C . GLU A 1 85 ? 24.314 28.654 6.947 1.00 60.38 85 GLU A C 1
ATOM 676 O O . GLU A 1 85 ? 25.283 29.116 6.348 1.00 60.38 85 GLU A O 1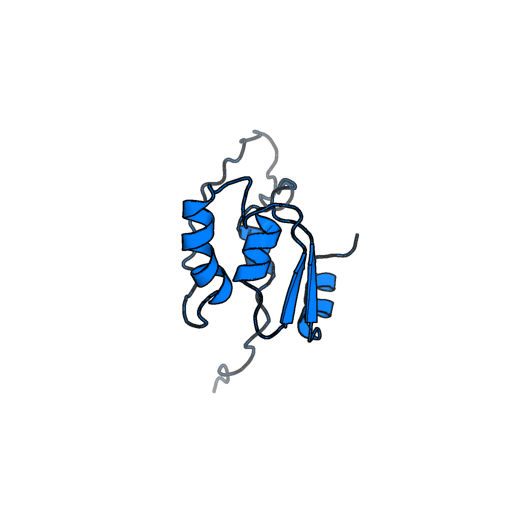
ATOM 681 N N . ASN A 1 86 ? 23.120 29.246 6.893 1.00 57.50 86 ASN A N 1
ATOM 682 C CA . ASN A 1 86 ? 22.959 30.607 6.399 1.00 57.50 86 ASN A CA 1
ATOM 683 C C . ASN A 1 86 ? 23.226 31.562 7.562 1.00 57.50 86 ASN A C 1
ATOM 685 O O . ASN A 1 86 ? 22.438 31.661 8.502 1.00 57.50 86 ASN A O 1
ATOM 689 N N . ASN A 1 87 ? 24.359 32.253 7.487 1.00 57.12 87 ASN A N 1
ATOM 690 C CA . ASN A 1 87 ? 25.039 32.925 8.594 1.00 57.12 87 ASN A CA 1
ATOM 691 C C . ASN A 1 87 ? 24.308 34.140 9.214 1.00 57.12 87 ASN A C 1
ATOM 693 O O . ASN A 1 87 ? 24.956 34.950 9.856 1.00 57.12 87 ASN A O 1
ATOM 697 N N . ASN A 1 88 ? 22.995 34.328 9.011 1.00 54.88 88 ASN A N 1
ATOM 698 C CA . ASN A 1 88 ? 22.293 35.535 9.475 1.00 54.88 88 ASN A CA 1
ATOM 699 C C . ASN A 1 88 ? 20.818 35.385 9.883 1.00 54.88 88 ASN A C 1
ATOM 701 O O . ASN A 1 88 ? 20.173 36.396 10.152 1.00 54.88 88 ASN A O 1
ATOM 705 N N . GLN A 1 89 ? 20.249 34.181 9.983 1.00 53.16 89 GLN A N 1
ATOM 706 C CA . GLN A 1 89 ? 18.889 34.031 10.521 1.00 53.16 89 GLN A CA 1
ATOM 707 C C . GLN A 1 89 ? 18.791 32.772 11.384 1.00 53.16 89 GLN A C 1
ATOM 709 O O . GLN A 1 89 ? 19.089 31.676 10.916 1.00 53.16 89 GLN A O 1
ATOM 714 N N . GLN A 1 90 ? 18.344 32.919 12.639 1.00 50.25 90 GLN A N 1
ATOM 715 C CA . GLN A 1 90 ? 17.867 31.799 13.458 1.00 50.25 90 GLN A CA 1
ATOM 716 C C . GLN A 1 90 ? 16.623 31.214 12.775 1.00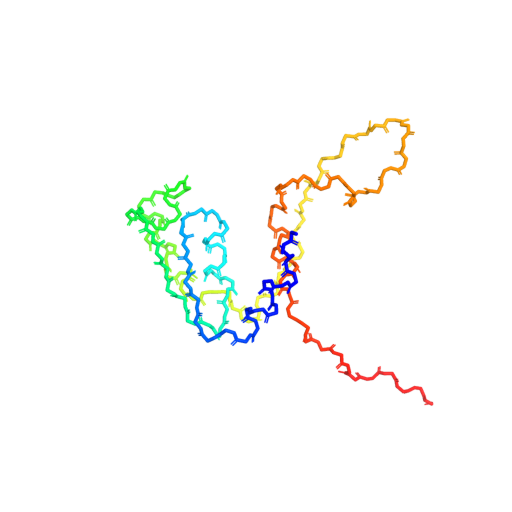 50.25 90 GLN A C 1
ATOM 718 O O . GLN A 1 90 ? 15.487 31.595 13.050 1.00 50.25 90 GLN A O 1
ATOM 723 N N . MET A 1 91 ? 16.846 30.343 11.797 1.00 49.94 91 MET A N 1
ATOM 724 C CA . MET A 1 91 ? 15.792 29.680 11.046 1.00 49.94 91 MET A CA 1
ATOM 725 C C . MET A 1 91 ? 15.413 28.406 11.789 1.00 49.94 91 MET A C 1
ATOM 727 O O . MET A 1 91 ? 16.237 27.517 11.994 1.00 49.94 91 MET A O 1
ATOM 731 N N . ASN A 1 92 ? 14.146 28.308 12.189 1.00 52.56 92 ASN A N 1
ATOM 732 C CA . ASN A 1 92 ? 13.598 27.093 12.777 1.00 52.56 92 ASN A CA 1
ATOM 733 C C . ASN A 1 92 ? 13.845 25.904 11.821 1.00 52.56 92 ASN A C 1
ATOM 735 O O . ASN A 1 92 ? 13.351 25.939 10.692 1.00 52.56 92 ASN A O 1
ATOM 739 N N . PRO A 1 93 ? 14.511 24.813 12.253 1.00 49.97 93 PRO A N 1
ATOM 740 C CA . PRO A 1 93 ? 14.802 23.644 11.406 1.00 49.97 93 PRO A CA 1
ATOM 741 C C . PRO A 1 93 ? 13.558 22.976 10.795 1.00 49.97 93 PRO A C 1
ATOM 743 O O . PRO A 1 93 ? 13.655 22.123 9.916 1.00 49.97 93 PRO A O 1
ATOM 746 N N . TRP A 1 94 ? 12.376 23.336 11.295 1.00 53.06 94 TRP A N 1
ATOM 747 C CA . TRP A 1 94 ? 11.075 22.833 10.872 1.00 53.06 94 TRP A CA 1
ATOM 748 C C . TRP A 1 94 ? 10.413 23.630 9.740 1.00 53.06 94 TRP A C 1
ATOM 750 O O . TRP A 1 94 ? 9.493 23.105 9.119 1.00 53.06 94 TRP A O 1
ATOM 760 N N . THR A 1 95 ? 10.838 24.866 9.450 1.00 51.31 95 THR A N 1
ATOM 761 C CA . THR A 1 95 ? 10.150 25.726 8.462 1.00 51.31 95 THR A CA 1
ATOM 762 C C . THR A 1 95 ? 10.584 25.480 7.017 1.00 51.31 95 THR A C 1
ATOM 764 O O . THR A 1 95 ? 9.864 25.866 6.105 1.00 51.31 95 THR A O 1
ATOM 767 N N . HIS A 1 96 ? 11.712 24.794 6.799 1.00 45.72 96 HIS A N 1
ATOM 768 C CA . HIS A 1 96 ? 12.289 24.540 5.468 1.00 45.72 96 HIS A CA 1
ATOM 769 C C . HIS A 1 96 ? 12.424 23.048 5.145 1.00 45.72 96 HIS A C 1
ATOM 771 O O . HIS A 1 96 ? 13.273 22.654 4.348 1.00 45.72 96 HIS A O 1
ATOM 777 N N . GLY A 1 97 ? 11.598 22.195 5.760 1.00 50.12 97 GLY A N 1
ATOM 778 C CA . GLY A 1 97 ? 11.526 20.790 5.371 1.00 50.12 97 GLY A CA 1
ATOM 779 C C . GLY A 1 97 ? 11.156 20.698 3.893 1.00 50.12 97 GLY A C 1
ATOM 780 O O . GLY A 1 97 ? 10.019 20.990 3.530 1.00 50.12 97 GLY A O 1
ATOM 781 N N . GLY A 1 98 ? 12.121 20.339 3.043 1.00 52.56 98 GLY A N 1
ATOM 782 C CA . GLY A 1 98 ? 11.876 20.109 1.626 1.00 52.56 98 GLY A CA 1
ATOM 783 C C . GLY A 1 98 ? 10.712 19.136 1.416 1.00 52.56 98 GLY A C 1
ATOM 784 O O . GLY A 1 98 ? 10.361 18.343 2.290 1.00 52.56 98 GLY A O 1
ATOM 785 N N . CYS A 1 99 ? 10.111 19.175 0.230 1.00 50.59 99 CYS A N 1
ATOM 786 C CA . CYS A 1 99 ? 8.968 18.336 -0.148 1.00 50.59 99 CYS A CA 1
ATOM 787 C C . CYS A 1 99 ? 9.233 16.818 -0.057 1.00 50.59 99 CYS A C 1
ATOM 789 O O . CYS A 1 99 ? 8.290 16.026 -0.055 1.00 50.59 99 CYS A O 1
ATOM 791 N N . ALA A 1 100 ? 10.492 16.401 0.081 1.00 53.66 100 ALA A N 1
ATOM 792 C CA . ALA A 1 100 ? 10.870 15.036 0.410 1.00 53.66 100 ALA A CA 1
ATOM 793 C C . ALA A 1 100 ? 10.940 14.854 1.937 1.00 53.66 100 ALA A C 1
ATOM 795 O O . ALA A 1 100 ? 11.981 15.056 2.557 1.00 53.66 100 ALA A O 1
ATOM 796 N N . LEU A 1 101 ? 9.837 14.419 2.554 1.00 55.00 101 LEU A N 1
ATOM 797 C CA . LEU A 1 101 ? 9.813 14.068 3.984 1.00 55.00 101 LEU A CA 1
ATOM 798 C C . LEU A 1 101 ? 10.703 12.857 4.328 1.00 55.00 101 LEU A C 1
ATOM 800 O O . LEU A 1 101 ? 10.950 12.605 5.509 1.00 55.00 101 LEU A O 1
ATOM 804 N N . GLY A 1 102 ? 11.171 12.100 3.327 1.00 61.44 102 GLY A N 1
ATOM 805 C CA . GLY A 1 102 ? 11.922 10.861 3.541 1.00 61.44 102 GLY A CA 1
ATOM 806 C C . GLY A 1 102 ? 11.168 9.904 4.479 1.00 61.44 102 GLY A C 1
ATOM 807 O O . GLY A 1 102 ? 9.964 10.058 4.659 1.00 61.44 102 GLY A O 1
ATOM 808 N N . PRO A 1 103 ? 11.828 8.962 5.163 1.00 54.75 103 PRO A N 1
ATOM 809 C CA . PRO A 1 103 ? 11.168 8.004 6.065 1.00 54.75 103 PRO A CA 1
ATOM 810 C C . PRO A 1 103 ? 10.407 8.636 7.260 1.00 54.75 103 PRO A C 1
ATOM 812 O O . PRO A 1 103 ? 9.726 7.930 8.010 1.00 54.75 103 PRO A O 1
ATOM 815 N N . HIS A 1 104 ? 10.475 9.963 7.452 1.00 56.31 104 HIS A N 1
ATOM 816 C CA . HIS A 1 104 ? 9.766 10.681 8.515 1.00 56.31 104 HIS A CA 1
ATOM 817 C C . HIS A 1 104 ? 8.278 10.937 8.233 1.00 56.31 104 HIS A C 1
ATOM 819 O O . HIS A 1 104 ? 7.553 11.261 9.176 1.00 56.31 104 HIS A O 1
ATOM 825 N N . TRP A 1 105 ? 7.777 10.776 6.998 1.00 62.78 105 TRP A N 1
ATOM 826 C CA . TRP A 1 105 ? 6.332 10.924 6.733 1.00 62.78 105 TRP A CA 1
ATOM 827 C C . TRP A 1 105 ? 5.509 9.921 7.560 1.00 62.78 105 TRP A C 1
ATOM 829 O O . TRP A 1 105 ? 4.467 10.260 8.118 1.00 62.78 105 TRP A O 1
ATOM 839 N N . LEU A 1 106 ? 6.050 8.719 7.739 1.00 58.47 106 LEU A N 1
ATOM 840 C CA . LEU A 1 106 ? 5.457 7.634 8.505 1.00 58.47 106 LEU A CA 1
ATOM 841 C C . LEU A 1 106 ? 5.442 7.892 10.022 1.00 58.47 106 LEU A C 1
ATOM 843 O O . LEU A 1 106 ? 4.571 7.380 10.716 1.00 58.47 106 LEU A O 1
ATOM 847 N N . ALA A 1 107 ? 6.361 8.702 10.562 1.00 59.94 107 ALA A N 1
ATOM 848 C CA . ALA A 1 107 ? 6.325 9.093 11.979 1.00 59.94 107 ALA A CA 1
ATOM 849 C C . ALA A 1 107 ? 5.054 9.891 12.318 1.00 59.94 107 ALA A C 1
ATOM 851 O O . ALA A 1 107 ? 4.566 9.839 13.443 1.00 59.94 107 ALA A O 1
ATOM 852 N N . LYS A 1 108 ? 4.480 10.582 11.326 1.00 56.41 108 LYS A N 1
ATOM 853 C CA . LYS A 1 108 ? 3.222 11.315 11.482 1.00 56.41 108 LYS A CA 1
ATOM 854 C C . LYS A 1 108 ? 1.991 10.412 11.447 1.00 56.41 108 LYS A C 1
ATOM 856 O O . LYS A 1 108 ? 0.941 10.881 11.855 1.00 56.41 108 LYS A O 1
ATOM 861 N N . LEU A 1 109 ? 2.103 9.154 10.995 1.00 55.44 109 LEU A N 1
ATOM 862 C CA . LEU A 1 109 ? 0.984 8.204 10.927 1.00 55.44 109 LEU A CA 1
ATOM 863 C C . LEU A 1 109 ? 0.653 7.516 12.260 1.00 55.44 109 LEU A C 1
ATOM 865 O O . LEU A 1 109 ? -0.355 6.813 12.314 1.00 55.44 109 LEU A O 1
ATOM 869 N N . HIS A 1 110 ? 1.448 7.706 13.320 1.00 51.97 110 HIS A N 1
ATOM 870 C CA . HIS A 1 110 ? 1.190 7.070 14.614 1.00 51.97 110 HIS A CA 1
ATOM 871 C C . HIS A 1 110 ? -0.209 7.442 15.138 1.00 51.97 110 HIS A C 1
ATOM 873 O O . HIS A 1 110 ? -0.507 8.609 15.391 1.00 51.97 110 HIS A O 1
ATOM 879 N N . GLN A 1 111 ? -1.074 6.432 15.258 1.00 45.00 111 GLN A N 1
ATOM 880 C CA . GLN A 1 111 ? -2.379 6.526 15.904 1.00 45.00 111 GLN A CA 1
ATOM 881 C C . GLN A 1 111 ? -2.185 6.778 17.403 1.00 45.00 111 GLN A C 1
ATOM 883 O O . GLN A 1 111 ? -1.292 6.211 18.034 1.00 45.00 111 GLN A O 1
ATOM 888 N N . ASN A 1 112 ? -3.026 7.651 17.955 1.00 44.25 112 ASN A N 1
ATOM 889 C CA . ASN A 1 112 ? -3.122 7.907 19.385 1.00 44.25 112 ASN A CA 1
ATOM 890 C C . ASN A 1 112 ? -3.602 6.647 20.127 1.00 44.25 112 ASN A C 1
ATOM 892 O O . ASN A 1 112 ? -4.799 6.393 20.195 1.00 44.25 112 ASN A O 1
ATOM 896 N N . GLU A 1 113 ? -2.671 5.932 20.743 1.00 42.06 113 GLU A N 1
ATOM 897 C CA . GLU A 1 113 ? -2.864 5.015 21.872 1.00 42.06 113 GLU A CA 1
ATOM 898 C C . GLU A 1 113 ? -1.655 5.310 22.788 1.00 42.06 113 GLU A C 1
ATOM 900 O O . GLU A 1 113 ? -0.523 5.142 22.357 1.00 42.06 113 GLU A O 1
ATOM 905 N N . ILE A 1 114 ? -1.718 5.887 23.993 1.00 37.50 114 ILE A N 1
ATOM 906 C CA . ILE A 1 114 ? -2.695 5.883 25.085 1.00 37.50 114 ILE A CA 1
ATOM 907 C C . ILE A 1 114 ? -2.552 7.219 25.850 1.00 37.50 114 ILE A C 1
ATOM 909 O O . ILE A 1 114 ? -1.452 7.596 26.255 1.00 37.50 114 ILE A O 1
ATOM 913 N N . LYS A 1 115 ? -3.662 7.928 26.095 1.00 41.84 115 LYS A N 1
ATOM 914 C CA . LYS A 1 115 ? -3.801 8.817 27.263 1.00 41.84 115 LYS A CA 1
ATOM 915 C C . LYS A 1 115 ? -4.512 8.026 28.364 1.00 41.84 115 LYS A C 1
ATOM 917 O O . LYS A 1 115 ? -5.458 7.305 28.061 1.00 41.84 115 LYS A O 1
ATOM 922 N N . SER A 1 116 ? -4.102 8.271 29.613 1.00 37.31 116 SER A N 1
ATOM 923 C CA . SER A 1 116 ? -4.484 7.620 30.887 1.00 37.31 116 SER A CA 1
ATOM 924 C C . SER A 1 116 ? -3.684 6.331 31.159 1.00 37.31 116 SER A C 1
ATOM 926 O O . SER A 1 116 ? -3.582 5.482 30.294 1.00 37.31 116 SER A O 1
ATOM 928 N N . ILE A 1 117 ? -3.033 6.113 32.306 1.00 39.88 117 ILE A N 1
ATOM 929 C CA . ILE A 1 117 ? -3.404 6.411 33.697 1.00 39.88 117 ILE A CA 1
ATOM 930 C C . ILE A 1 117 ? -2.109 6.571 34.549 1.00 39.88 117 ILE A C 1
ATOM 932 O O . ILE A 1 117 ? -1.093 5.961 34.227 1.00 39.88 117 ILE A O 1
ATOM 936 N N . ASN A 1 118 ? -2.198 7.342 35.647 1.00 34.41 118 ASN A N 1
ATOM 937 C CA . ASN A 1 118 ? -1.239 7.568 36.755 1.00 34.41 118 ASN A CA 1
ATOM 938 C C . ASN A 1 118 ? -0.428 8.876 36.766 1.00 34.41 118 ASN A C 1
ATOM 940 O O . ASN A 1 118 ? 0.797 8.874 36.709 1.00 34.41 118 ASN A O 1
ATOM 944 N N . GLN A 1 119 ? -1.125 9.984 37.023 1.00 37.81 119 GLN A N 1
ATOM 945 C CA . GLN A 1 119 ? -0.720 10.890 38.103 1.00 37.81 119 GLN A CA 1
ATOM 946 C C . GLN A 1 119 ? -1.971 11.285 38.895 1.00 37.81 119 GLN A C 1
ATOM 948 O O . GLN A 1 119 ? -2.729 12.157 38.483 1.00 37.81 119 GLN A O 1
ATOM 953 N N . VAL A 1 120 ? -2.197 10.614 40.023 1.00 35.81 120 VAL A N 1
ATOM 954 C CA . VAL A 1 120 ? -2.919 11.204 41.152 1.00 35.81 120 VAL A CA 1
ATOM 955 C C . VAL A 1 120 ? -1.898 11.263 42.272 1.00 35.81 120 VAL A C 1
ATOM 957 O O . VAL A 1 120 ? -1.457 10.227 42.763 1.00 35.81 120 VAL A O 1
ATOM 960 N N . GLY A 1 121 ? -1.463 12.479 42.589 1.00 35.75 121 GLY A N 1
ATOM 961 C CA . GLY A 1 121 ? -0.839 12.756 43.868 1.00 35.75 121 GLY A CA 1
ATOM 962 C C . GLY A 1 121 ? -1.912 12.767 44.946 1.00 35.75 121 GLY A C 1
ATOM 963 O O . GLY A 1 121 ? -2.943 13.411 44.761 1.00 35.75 121 GLY A O 1
ATOM 964 N N . PHE A 1 122 ? -1.647 12.038 46.022 1.00 36.91 122 PHE A N 1
ATOM 965 C CA . PHE A 1 122 ? -1.725 12.493 47.407 1.00 36.91 122 PHE A CA 1
ATOM 966 C C . PHE A 1 122 ? -0.617 11.766 48.169 1.00 36.91 122 PHE A C 1
ATOM 968 O O . PHE A 1 122 ? -0.449 10.551 47.916 1.00 36.91 122 PHE A O 1
#

Sequence (122 aa):
MDTISDFQKRLSNARRIVLIGNGGIANELAYELKNVEIIWAIRHQTIAASYLDKQAATLFLPRLQQGRLSNTIKSDIKVDKYTIENNNQQMNPWTHGGCALGPHWLAKLHQNEIKSINQVGF

Radius of gyration: 18.68 Å; chains: 1; bounding box: 38×48×61 Å

pLDDT: mean 73.11, std 19.97, range [34.41, 96.5]